Protein AF-A0A1Q6LDP1-F1 (afdb_monomer_lite)

Sequence (70 aa):
MGNDIGAYNTCGHLCKYCYANSNKGIVIENIKKHNENSPFLIGNNEIVDKIKEAKQKSWIVSQNEQISFI

Structure (mmCIF, N/CA/C/O backbone):
data_AF-A0A1Q6LDP1-F1
#
_entry.id   AF-A0A1Q6LDP1-F1
#
loop_
_atom_site.group_PDB
_atom_site.id
_atom_site.type_symbol
_atom_site.label_atom_id
_atom_site.label_alt_id
_atom_site.label_comp_id
_atom_site.label_asym_id
_atom_site.label_entity_id
_atom_site.label_seq_id
_atom_site.pdbx_PDB_ins_code
_atom_site.Cartn_x
_atom_site.Cartn_y
_atom_site.Cartn_z
_atom_site.occupancy
_atom_site.B_iso_or_equiv
_atom_site.auth_seq_id
_atom_site.auth_comp_id
_atom_site.auth_asym_id
_atom_site.auth_atom_id
_atom_site.pdbx_PDB_model_num
ATOM 1 N N . MET A 1 1 ? -3.231 -7.478 -16.807 1.00 38.38 1 MET A N 1
ATOM 2 C CA . MET A 1 1 ? -4.017 -7.088 -15.617 1.00 38.38 1 MET A CA 1
ATOM 3 C C . MET A 1 1 ? -3.003 -6.780 -14.538 1.00 38.38 1 MET A C 1
ATOM 5 O O . MET A 1 1 ? -2.405 -7.694 -14.002 1.00 38.38 1 MET A O 1
ATOM 9 N N . GLY A 1 2 ? -2.488 -5.559 -14.554 1.00 52.12 2 GLY A N 1
ATOM 10 C CA . GLY A 1 2 ? -2.967 -4.523 -13.648 1.00 52.12 2 GLY A CA 1
ATOM 11 C C . GLY A 1 2 ? -1.906 -4.443 -12.564 1.00 52.12 2 GLY A C 1
ATOM 12 O O . GLY A 1 2 ? -2.016 -5.155 -11.577 1.00 52.12 2 GLY A O 1
ATOM 13 N N . ASN A 1 3 ? -0.822 -3.703 -12.828 1.00 55.31 3 ASN A N 1
ATOM 14 C CA . ASN A 1 3 ? 0.126 -3.384 -11.765 1.00 55.31 3 ASN A CA 1
ATOM 15 C C . ASN A 1 3 ? -0.705 -2.779 -10.644 1.00 55.31 3 ASN A C 1
ATOM 17 O O . ASN A 1 3 ? -1.409 -1.793 -10.877 1.00 55.31 3 ASN A O 1
ATOM 21 N N . ASP A 1 4 ? -0.701 -3.443 -9.495 1.00 63.19 4 ASP A N 1
ATOM 22 C CA . ASP A 1 4 ? -1.437 -2.974 -8.342 1.00 63.19 4 ASP A CA 1
ATOM 23 C C . ASP A 1 4 ? -0.907 -1.574 -8.018 1.00 63.19 4 ASP A C 1
ATOM 25 O O . ASP A 1 4 ? 0.288 -1.387 -7.783 1.00 63.19 4 ASP A O 1
ATOM 29 N N . ILE A 1 5 ? -1.780 -0.570 -8.102 1.00 74.50 5 ILE A N 1
ATOM 30 C CA . ILE A 1 5 ? -1.426 0.806 -7.739 1.00 74.50 5 ILE A CA 1
ATOM 31 C C . ILE A 1 5 ? -1.236 0.940 -6.220 1.00 74.50 5 ILE A C 1
ATOM 33 O O . ILE A 1 5 ? -0.804 1.999 -5.756 1.00 74.50 5 ILE A O 1
ATOM 37 N N . GLY A 1 6 ? -1.541 -0.124 -5.468 1.00 80.44 6 GLY A N 1
ATOM 38 C CA . GLY A 1 6 ? -1.440 -0.265 -4.025 1.00 80.44 6 GLY A CA 1
ATOM 39 C C . GLY A 1 6 ? -2.792 -0.620 -3.395 1.00 80.44 6 GLY A C 1
ATOM 40 O O . GLY A 1 6 ? -3.847 -0.591 -4.028 1.00 80.44 6 GLY A O 1
ATOM 41 N N . ALA A 1 7 ? -2.774 -0.935 -2.099 1.00 88.88 7 ALA A N 1
ATOM 42 C CA . ALA A 1 7 ? -3.963 -1.393 -1.389 1.00 88.88 7 ALA A CA 1
ATOM 43 C C . ALA A 1 7 ? -4.913 -0.242 -1.005 1.00 88.88 7 ALA A C 1
ATOM 45 O O . ALA A 1 7 ? -4.514 0.765 -0.415 1.00 88.88 7 ALA A O 1
ATOM 46 N N . TYR A 1 8 ? -6.207 -0.425 -1.263 1.00 93.00 8 TYR A N 1
ATOM 47 C CA . TYR A 1 8 ? -7.258 0.513 -0.862 1.00 93.00 8 TYR A CA 1
ATOM 48 C C . TYR A 1 8 ? -7.393 0.645 0.658 1.00 93.00 8 TYR A C 1
ATOM 50 O O . TYR A 1 8 ? -7.234 -0.321 1.397 1.00 93.00 8 TYR A O 1
ATOM 58 N N . ASN A 1 9 ? -7.807 1.829 1.117 1.00 95.56 9 ASN A N 1
ATOM 59 C CA . ASN A 1 9 ? -8.087 2.114 2.529 1.00 95.56 9 ASN A CA 1
ATOM 60 C C . ASN A 1 9 ? -6.939 1.727 3.472 1.00 95.56 9 ASN A C 1
ATOM 62 O O . ASN A 1 9 ? -7.157 1.104 4.507 1.00 95.56 9 ASN A O 1
ATOM 66 N N . THR A 1 10 ? -5.716 2.091 3.106 1.00 95.12 10 THR A N 1
ATOM 67 C CA . THR A 1 10 ? -4.497 1.837 3.889 1.00 95.12 10 THR A CA 1
ATOM 68 C C . THR A 1 10 ? -3.688 3.109 4.15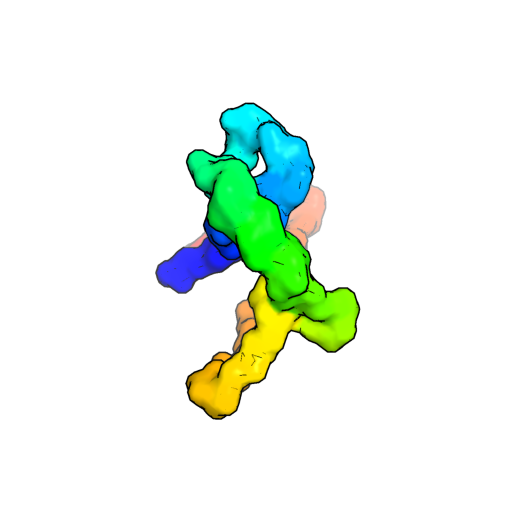5 1.00 95.12 10 THR A C 1
ATOM 70 O O . THR A 1 10 ? -2.812 3.113 5.016 1.00 95.12 10 THR A O 1
ATOM 73 N N . CYS A 1 11 ? -3.982 4.219 3.467 1.00 94.00 11 CYS A N 1
ATOM 74 C CA . CYS A 1 11 ? -3.206 5.450 3.590 1.00 94.00 11 CYS A CA 1
ATOM 75 C C . CYS A 1 11 ? -3.633 6.283 4.810 1.00 94.00 11 CYS A C 1
ATOM 77 O O . CYS A 1 11 ? -4.644 6.993 4.781 1.00 94.00 11 CYS A O 1
ATOM 79 N N . GLY A 1 12 ? -2.808 6.260 5.861 1.00 93.50 12 GLY A N 1
ATOM 80 C CA . GLY A 1 12 ? -3.027 6.996 7.115 1.00 93.50 12 GLY A CA 1
ATOM 81 C C . GLY A 1 12 ? -2.905 8.517 7.033 1.00 93.50 12 GLY A C 1
ATOM 82 O O . GLY A 1 12 ? -3.274 9.206 7.977 1.00 93.50 12 GLY A O 1
ATOM 83 N N . HIS A 1 13 ? -2.450 9.059 5.902 1.00 94.75 13 HIS A N 1
ATOM 84 C CA . HIS A 1 13 ? -2.315 10.505 5.712 1.00 94.75 13 HIS A CA 1
ATOM 85 C C . HIS A 1 13 ? -3.652 11.220 5.468 1.00 94.75 13 HIS A C 1
ATOM 87 O O . HIS A 1 13 ? -3.709 12.443 5.556 1.00 94.75 13 HIS A O 1
ATOM 93 N N . LEU A 1 14 ? -4.723 10.481 5.137 1.00 94.06 14 LEU A N 1
ATOM 94 C CA . LEU A 1 14 ? -6.082 11.023 4.967 1.00 94.06 14 LEU A CA 1
ATOM 95 C C . LEU A 1 14 ? -6.183 12.224 3.993 1.00 94.06 14 LEU A C 1
ATOM 97 O O . LEU A 1 14 ? -7.049 13.086 4.131 1.00 94.06 14 LEU A O 1
ATOM 101 N N . CYS A 1 15 ? -5.310 12.279 2.981 1.00 95.62 15 CYS A N 1
ATOM 102 C CA . CYS A 1 15 ? -5.319 13.327 1.963 1.00 95.62 15 CYS A CA 1
ATOM 103 C C . CYS 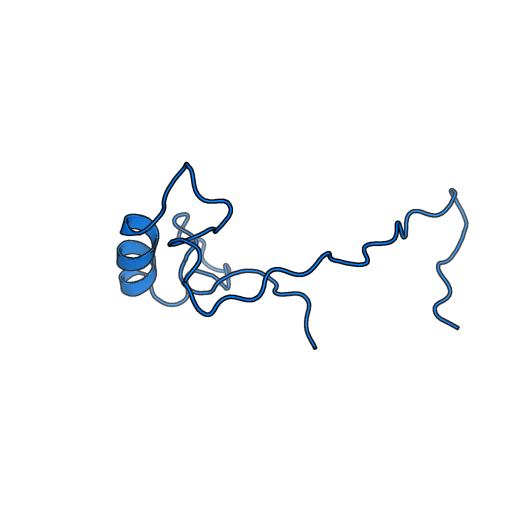A 1 15 ? -6.606 13.303 1.121 1.00 95.62 15 CYS A C 1
ATOM 105 O O . CYS A 1 15 ? -7.068 12.233 0.728 1.00 95.62 15 CYS A O 1
ATOM 107 N N . LYS A 1 16 ? -7.109 14.490 0.756 1.00 92.94 16 LYS A N 1
ATOM 108 C CA . LYS A 1 16 ? -8.388 14.703 0.049 1.00 92.94 16 LYS A CA 1
ATOM 109 C C . LYS A 1 16 ? -8.544 13.938 -1.273 1.00 92.94 16 LYS A C 1
ATOM 111 O O . LYS A 1 16 ? -9.659 13.589 -1.638 1.00 92.94 16 LYS A O 1
ATOM 116 N N . TYR A 1 17 ? -7.448 13.713 -1.992 1.00 94.12 17 TYR A N 1
ATOM 117 C CA . TYR A 1 17 ? -7.461 13.111 -3.331 1.00 94.12 17 TYR A CA 1
ATOM 118 C C . TYR A 1 17 ? -6.732 11.763 -3.389 1.00 94.12 17 TYR A C 1
ATOM 120 O O . TYR A 1 17 ? -6.360 11.302 -4.464 1.00 94.12 17 TYR A O 1
ATOM 128 N N . CYS A 1 18 ? -6.478 11.134 -2.240 1.00 93.12 18 CYS A N 1
ATOM 129 C CA . CYS A 1 18 ? -5.816 9.836 -2.214 1.00 93.12 18 CYS A CA 1
ATOM 130 C C . CYS A 1 18 ? -6.834 8.725 -2.494 1.00 93.12 18 CYS A C 1
ATOM 132 O O . CYS A 1 18 ? -7.851 8.610 -1.820 1.00 93.12 18 CYS A O 1
ATOM 134 N N . TYR A 1 19 ? -6.550 7.861 -3.468 1.00 92.50 19 TYR A N 1
ATOM 135 C CA . TYR A 1 19 ? -7.435 6.730 -3.762 1.00 92.50 19 TYR A CA 1
ATOM 136 C C . TYR A 1 19 ? -7.459 5.697 -2.612 1.00 92.50 19 TYR A C 1
ATOM 138 O O . TYR A 1 19 ? -8.438 4.975 -2.428 1.00 92.50 19 TYR A O 1
ATOM 146 N N . ALA A 1 20 ? -6.388 5.638 -1.813 1.00 95.50 20 ALA A N 1
ATOM 147 C CA . ALA A 1 20 ? -6.171 4.638 -0.771 1.00 95.50 20 ALA A CA 1
ATOM 148 C C . ALA A 1 20 ? -6.742 5.033 0.604 1.00 95.50 20 ALA A C 1
ATOM 150 O O . ALA A 1 20 ? -6.326 4.471 1.616 1.00 95.50 20 ALA A O 1
ATOM 151 N N . ASN A 1 21 ? -7.675 5.987 0.679 1.00 95.81 21 ASN A N 1
ATOM 152 C CA . ASN A 1 21 ? -8.324 6.381 1.936 1.00 95.81 21 ASN A CA 1
ATOM 153 C C . ASN A 1 21 ? -9.816 6.743 1.798 1.00 95.81 21 ASN A C 1
ATOM 155 O O . ASN A 1 21 ? -10.336 7.533 2.588 1.00 95.81 21 ASN A O 1
ATOM 159 N N . SER A 1 22 ? -10.511 6.143 0.825 1.00 95.19 22 SER A N 1
ATOM 160 C CA . SER A 1 22 ? -11.925 6.418 0.529 1.00 95.19 22 SER A CA 1
ATOM 161 C C . SER A 1 22 ? -12.871 6.243 1.725 1.00 95.19 22 SER A C 1
ATOM 163 O O . SER A 1 22 ? -13.909 6.899 1.786 1.00 95.19 22 SER A O 1
ATOM 165 N N . ASN A 1 23 ? -12.512 5.405 2.701 1.00 96.69 23 ASN A N 1
ATOM 166 C CA . ASN A 1 23 ? -13.213 5.263 3.970 1.00 96.69 23 ASN A CA 1
ATOM 167 C C . ASN A 1 23 ? -12.242 5.371 5.154 1.00 96.69 23 ASN A C 1
ATOM 169 O O . ASN A 1 23 ? -11.481 4.448 5.451 1.00 96.69 23 ASN A O 1
ATOM 173 N N . LYS A 1 24 ? -12.340 6.481 5.892 1.00 96.44 24 LYS A N 1
ATOM 174 C CA . LYS A 1 24 ? -11.508 6.767 7.070 1.00 96.44 24 LYS A CA 1
ATOM 175 C C . LYS A 1 24 ? -11.595 5.692 8.161 1.00 96.44 24 LYS A C 1
ATOM 177 O O . LYS A 1 24 ? -10.579 5.381 8.771 1.00 96.44 24 LYS A O 1
ATOM 182 N N . GLY A 1 25 ? -12.779 5.136 8.419 1.00 97.69 25 GLY A N 1
ATOM 183 C CA . GLY A 1 25 ? -12.951 4.095 9.437 1.00 97.69 25 GLY A CA 1
ATOM 184 C C . GLY A 1 25 ? -12.180 2.827 9.076 1.00 97.69 25 GLY A C 1
ATOM 185 O O . GLY A 1 25 ? -11.428 2.308 9.894 1.00 97.69 25 GLY A O 1
ATOM 186 N N . ILE A 1 26 ? -12.286 2.392 7.818 1.00 97.56 26 ILE A N 1
ATOM 187 C CA . ILE A 1 26 ? -11.557 1.219 7.314 1.00 97.56 26 ILE A CA 1
ATOM 188 C C . ILE A 1 26 ? -10.043 1.469 7.322 1.00 97.56 26 ILE A C 1
ATOM 190 O O . ILE A 1 26 ? -9.291 0.582 7.713 1.00 97.56 26 ILE A O 1
ATOM 194 N N . VAL A 1 27 ? -9.594 2.678 6.961 1.00 97.00 27 VAL A N 1
ATOM 195 C CA . VAL A 1 27 ? -8.172 3.065 7.039 1.00 97.00 27 VAL A CA 1
ATOM 196 C C . VAL A 1 27 ? -7.620 2.863 8.447 1.00 97.00 27 VAL A C 1
ATOM 198 O O . VAL A 1 27 ? -6.577 2.235 8.611 1.00 97.00 27 VAL A O 1
ATOM 201 N N . ILE A 1 28 ? -8.331 3.353 9.463 1.00 96.62 28 ILE A N 1
ATOM 202 C CA . ILE A 1 28 ? -7.912 3.227 10.864 1.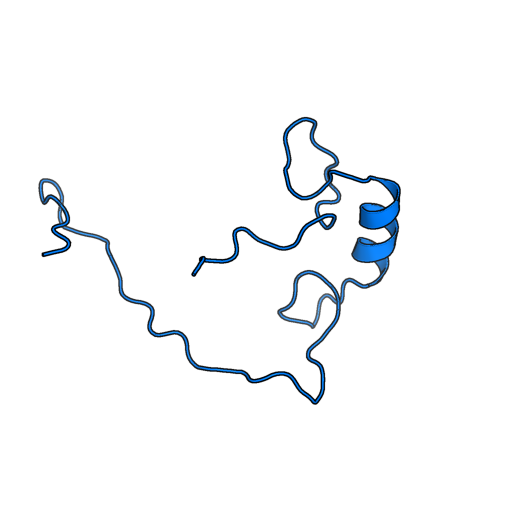00 96.62 28 ILE A CA 1
ATOM 203 C C . ILE A 1 28 ? -7.815 1.752 11.275 1.00 96.62 28 ILE A C 1
ATOM 205 O O . ILE A 1 28 ? -6.832 1.358 11.898 1.00 96.62 28 ILE A O 1
ATOM 209 N N . GLU A 1 29 ? -8.795 0.927 10.902 1.00 97.38 29 GLU A N 1
ATOM 210 C CA . GLU A 1 29 ? -8.786 -0.506 11.221 1.00 97.38 29 GLU A CA 1
ATOM 211 C C . GLU A 1 29 ? -7.691 -1.281 10.480 1.00 97.38 29 GLU A C 1
ATOM 213 O O . GLU A 1 29 ? -7.115 -2.218 11.029 1.00 97.38 29 GLU A O 1
ATOM 218 N N . ASN A 1 30 ? -7.365 -0.888 9.250 1.00 96.25 30 ASN A N 1
ATOM 219 C CA . ASN A 1 30 ? -6.305 -1.524 8.478 1.00 96.25 3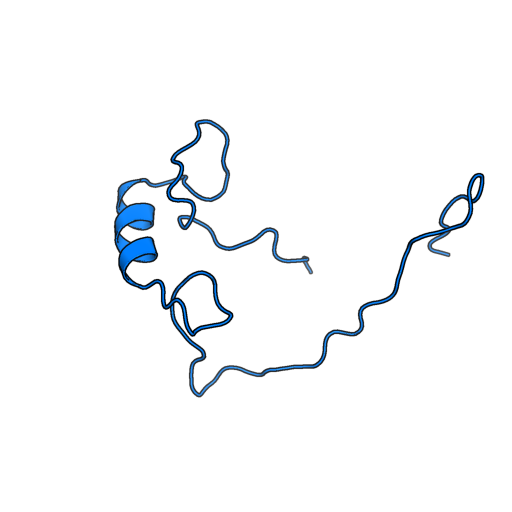0 ASN A CA 1
ATOM 220 C C . ASN A 1 30 ? -4.917 -1.162 9.005 1.00 96.25 30 ASN A C 1
ATOM 222 O O . ASN A 1 30 ? -4.090 -2.054 9.158 1.00 96.25 30 ASN A O 1
ATOM 226 N N . ILE A 1 31 ? -4.665 0.104 9.347 1.00 94.69 31 ILE A N 1
ATOM 227 C CA . ILE A 1 31 ? -3.357 0.540 9.869 1.00 94.69 31 ILE A CA 1
ATOM 228 C C . ILE A 1 31 ? -2.985 -0.210 11.150 1.00 94.69 31 ILE A C 1
ATOM 230 O O . ILE A 1 31 ? -1.826 -0.566 11.332 1.00 94.69 31 ILE A O 1
ATOM 234 N N . LYS A 1 32 ? -3.961 -0.533 12.006 1.00 95.25 32 LYS A N 1
ATOM 235 C CA . LYS A 1 32 ? -3.731 -1.347 13.215 1.00 95.25 32 LYS A CA 1
ATOM 236 C C . LYS A 1 32 ? -3.191 -2.750 12.923 1.00 95.25 32 LYS A C 1
ATOM 238 O O . LYS A 1 32 ? -2.619 -3.370 13.810 1.00 95.25 32 LYS A O 1
ATOM 243 N N . LYS A 1 33 ? -3.396 -3.262 11.708 1.00 94.88 33 LYS A N 1
ATOM 244 C CA . LYS A 1 33 ? -2.914 -4.576 11.258 1.00 94.88 33 LYS A CA 1
ATOM 245 C C . LYS A 1 33 ? -1.561 -4.485 10.542 1.00 94.88 33 LYS A C 1
ATOM 247 O O . LYS A 1 33 ? -1.102 -5.486 9.995 1.00 94.88 33 LYS A O 1
ATOM 252 N N . HIS A 1 34 ? -0.950 -3.302 10.474 1.00 94.06 34 HIS A N 1
ATOM 253 C CA . HIS A 1 34 ? 0.398 -3.155 9.942 1.00 94.06 34 HIS A CA 1
ATOM 254 C C . HIS A 1 34 ? 1.398 -3.921 10.818 1.00 94.06 34 HIS A C 1
ATOM 256 O O . HIS A 1 34 ? 1.321 -3.881 12.045 1.00 94.06 34 HIS A O 1
ATOM 262 N N . ASN A 1 35 ? 2.336 -4.609 10.174 1.00 94.75 35 ASN A N 1
ATOM 263 C CA . ASN A 1 35 ? 3.454 -5.273 10.825 1.00 94.75 35 ASN A CA 1
ATOM 264 C C . ASN A 1 35 ? 4.742 -4.760 10.182 1.00 94.75 35 ASN A C 1
ATOM 266 O O . ASN A 1 35 ? 4.986 -5.029 9.010 1.00 94.75 35 ASN A O 1
ATOM 270 N N . GLU A 1 36 ? 5.572 -4.063 10.953 1.00 94.50 36 GLU A N 1
ATOM 271 C CA . GLU A 1 36 ? 6.839 -3.478 10.488 1.00 94.50 36 GLU A CA 1
ATOM 272 C C . GLU A 1 36 ? 7.850 -4.516 9.974 1.00 94.50 36 GLU A C 1
ATOM 274 O O . GLU A 1 36 ? 8.724 -4.191 9.177 1.00 94.50 36 GLU A O 1
ATOM 279 N N . ASN A 1 37 ? 7.709 -5.777 10.396 1.00 94.94 37 ASN A N 1
ATOM 280 C CA . ASN A 1 37 ? 8.560 -6.883 9.957 1.00 94.94 37 ASN A CA 1
ATOM 281 C C . ASN A 1 37 ? 7.998 -7.618 8.728 1.00 94.94 37 ASN A C 1
ATOM 283 O O . ASN A 1 37 ? 8.611 -8.566 8.238 1.00 94.94 37 ASN A O 1
ATOM 287 N N . SER A 1 38 ? 6.818 -7.221 8.248 1.00 92.56 38 SER A N 1
ATOM 288 C CA . SER A 1 38 ? 6.175 -7.787 7.065 1.00 92.56 38 SER A CA 1
ATOM 289 C C . SER A 1 38 ? 6.523 -6.962 5.825 1.00 92.56 38 SER A C 1
ATOM 291 O O . SER A 1 38 ? 6.498 -5.733 5.884 1.00 92.56 38 SER A O 1
ATOM 293 N N . PRO A 1 39 ? 6.775 -7.593 4.664 1.00 88.31 39 PRO A N 1
ATOM 294 C CA . PRO A 1 39 ? 6.932 -6.863 3.408 1.00 88.31 39 PRO A CA 1
ATOM 295 C C . PRO A 1 39 ? 5.599 -6.311 2.864 1.00 88.31 39 PRO A C 1
ATOM 297 O O . PRO A 1 39 ? 5.592 -5.597 1.862 1.00 88.31 39 PRO A O 1
ATOM 300 N N . PHE A 1 40 ? 4.466 -6.656 3.483 1.00 89.69 40 PHE A N 1
ATOM 301 C CA . PHE A 1 40 ? 3.137 -6.206 3.080 1.00 89.69 40 PHE A CA 1
ATOM 302 C C . PHE A 1 40 ? 2.789 -4.876 3.748 1.00 89.69 40 PHE A C 1
ATOM 304 O O . PHE A 1 40 ? 3.127 -4.631 4.904 1.00 89.69 40 PHE A O 1
ATOM 311 N N . LEU A 1 41 ? 2.024 -4.036 3.046 1.00 90.31 41 LEU A N 1
ATOM 312 C CA . LEU A 1 41 ? 1.554 -2.768 3.608 1.00 90.31 41 LEU A CA 1
ATOM 313 C C . LEU A 1 41 ? 0.668 -2.988 4.847 1.00 90.31 41 LEU A C 1
ATOM 315 O O . LEU A 1 41 ? 0.782 -2.251 5.821 1.00 90.31 41 LEU A O 1
ATOM 319 N N . ILE A 1 42 ? -0.196 -4.006 4.816 1.00 92.44 42 ILE A N 1
ATOM 320 C CA . ILE A 1 42 ? -1.085 -4.398 5.914 1.00 92.44 42 ILE A CA 1
ATOM 321 C C . ILE A 1 42 ? -1.123 -5.927 5.995 1.00 92.44 42 ILE A C 1
ATOM 323 O O . ILE A 1 42 ? -1.297 -6.579 4.968 1.00 92.44 42 ILE A O 1
ATOM 327 N N . GLY A 1 43 ? -1.026 -6.489 7.203 1.00 90.81 43 GLY A N 1
ATOM 328 C CA . GLY A 1 43 ? -1.073 -7.934 7.426 1.00 90.81 43 GLY A CA 1
ATOM 329 C C . GLY A 1 43 ? 0.241 -8.662 7.120 1.00 90.81 43 GLY A C 1
ATOM 330 O O . GLY A 1 43 ? 1.327 -8.079 7.145 1.00 90.81 43 GLY A O 1
ATOM 331 N N . ASN A 1 44 ? 0.132 -9.965 6.868 1.00 92.69 44 ASN A N 1
ATOM 332 C CA . ASN A 1 44 ? 1.244 -10.878 6.595 1.00 92.69 44 ASN A CA 1
ATOM 333 C C . ASN A 1 44 ? 0.872 -11.819 5.445 1.00 92.69 44 ASN A C 1
ATOM 335 O O . ASN A 1 44 ? -0.271 -11.819 4.991 1.00 92.69 44 ASN A O 1
ATOM 339 N N . ASN A 1 45 ? 1.830 -12.633 5.003 1.00 91.38 45 ASN A N 1
ATOM 340 C CA . ASN A 1 45 ? 1.544 -13.708 4.065 1.00 91.38 45 ASN A CA 1
ATOM 341 C C . ASN A 1 45 ? 0.624 -14.758 4.703 1.00 91.38 45 ASN A C 1
ATOM 343 O O . ASN A 1 45 ? 0.830 -15.186 5.839 1.00 91.38 45 ASN A O 1
ATOM 347 N N . GLU A 1 46 ? -0.342 -15.222 3.927 1.00 90.69 46 GLU A N 1
ATOM 348 C CA . GLU A 1 46 ? -1.218 -16.330 4.277 1.00 90.69 46 GLU A CA 1
ATOM 349 C C . GLU A 1 46 ? -0.658 -17.651 3.735 1.00 90.69 46 GLU A C 1
ATOM 351 O O . GLU A 1 46 ? 0.111 -17.691 2.774 1.00 90.69 46 GLU A O 1
ATOM 356 N N . ILE A 1 47 ? -1.076 -18.776 4.320 1.00 92.75 47 ILE A N 1
ATOM 357 C CA . ILE A 1 47 ? -0.605 -20.122 3.924 1.00 92.75 47 ILE A CA 1
ATOM 358 C C . ILE A 1 47 ? -0.919 -20.427 2.448 1.00 92.75 47 ILE A C 1
ATOM 360 O O . ILE A 1 47 ? -0.213 -21.190 1.791 1.00 92.75 47 ILE A O 1
ATOM 364 N N . VAL A 1 48 ? -1.993 -19.836 1.924 1.00 94.81 48 VAL A N 1
ATOM 365 C CA . VAL A 1 48 ? -2.465 -20.044 0.549 1.00 94.81 48 VAL A CA 1
ATOM 366 C C . VAL A 1 48 ? -1.812 -19.107 -0.470 1.00 94.81 48 VAL A C 1
ATOM 368 O O . VAL A 1 48 ? -2.029 -19.284 -1.675 1.00 94.81 48 VAL A O 1
ATOM 371 N N . ASP A 1 49 ? -1.016 -18.133 -0.020 1.00 90.00 49 ASP A N 1
ATOM 372 C CA . ASP A 1 49 ? -0.344 -17.194 -0.910 1.00 90.00 49 ASP A CA 1
ATOM 373 C C . ASP A 1 49 ? 0.718 -17.893 -1.759 1.00 90.00 49 ASP A C 1
ATOM 375 O O . ASP A 1 49 ? 1.455 -18.777 -1.319 1.00 90.00 49 ASP A O 1
ATOM 379 N N . LYS A 1 50 ? 0.821 -17.468 -3.021 1.00 91.00 50 LYS A N 1
ATOM 380 C CA . LYS A 1 50 ? 1.807 -17.988 -3.974 1.00 91.00 50 LYS A CA 1
ATOM 381 C C . LYS A 1 50 ? 2.793 -16.895 -4.340 1.00 91.00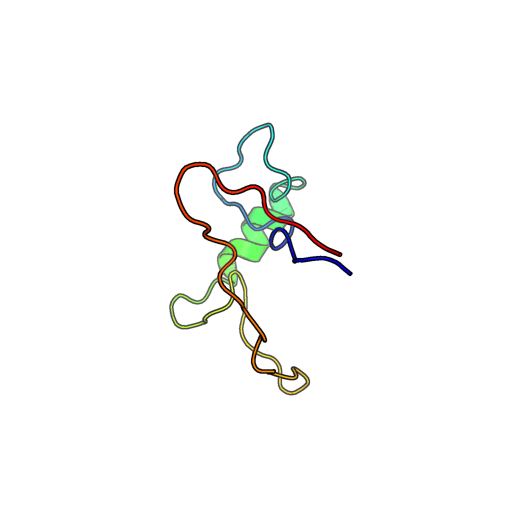 50 LYS A C 1
ATOM 383 O O . LYS A 1 50 ? 2.524 -16.085 -5.226 1.00 91.00 50 LYS A O 1
ATOM 388 N N . ILE A 1 51 ? 3.953 -16.916 -3.693 1.00 87.75 51 ILE A N 1
ATOM 389 C CA . ILE A 1 51 ? 5.061 -16.018 -4.015 1.00 87.75 51 ILE A CA 1
ATOM 390 C C . ILE A 1 51 ? 5.678 -16.460 -5.344 1.00 87.75 51 ILE A C 1
ATOM 392 O O . ILE A 1 51 ? 5.993 -17.633 -5.546 1.00 87.75 51 ILE A O 1
ATOM 396 N N . LYS A 1 52 ? 5.826 -15.513 -6.270 1.00 88.94 52 LYS A N 1
ATOM 397 C CA . LYS A 1 52 ? 6.456 -15.727 -7.574 1.00 88.94 52 LYS A CA 1
ATOM 398 C C . LYS A 1 52 ? 7.475 -14.632 -7.817 1.00 88.94 52 LYS A C 1
ATOM 400 O O . LYS A 1 52 ? 7.240 -13.477 -7.474 1.00 88.94 52 LYS A O 1
ATOM 405 N N . GLU A 1 53 ? 8.571 -14.993 -8.464 1.00 89.38 53 GLU A N 1
ATOM 406 C CA . GLU A 1 53 ? 9.551 -14.019 -8.916 1.00 89.38 53 GLU A CA 1
ATOM 407 C C . GLU A 1 53 ? 8.947 -13.136 -10.018 1.00 89.38 53 GLU A C 1
ATOM 409 O O . GLU A 1 53 ? 8.392 -13.626 -11.010 1.00 89.38 53 GLU A O 1
ATOM 414 N N . ALA A 1 54 ? 9.022 -11.820 -9.830 1.00 84.75 54 ALA A N 1
ATOM 415 C CA . ALA A 1 54 ? 8.544 -10.863 -10.813 1.00 84.75 54 ALA A CA 1
ATOM 416 C C . ALA A 1 54 ? 9.585 -10.701 -11.929 1.00 84.75 54 ALA A C 1
ATOM 418 O O . ALA A 1 54 ? 10.738 -10.367 -11.674 1.00 84.75 54 ALA A O 1
ATOM 419 N N . LYS A 1 55 ? 9.170 -10.866 -13.190 1.00 87.06 55 LYS A N 1
ATOM 420 C CA . LYS A 1 55 ? 10.023 -10.602 -14.363 1.00 87.06 55 LYS A CA 1
ATOM 421 C C . LYS A 1 55 ? 10.117 -9.098 -14.636 1.00 87.06 55 LYS A C 1
ATOM 423 O O . LYS A 1 55 ? 9.549 -8.607 -15.610 1.00 87.06 55 LYS A O 1
ATOM 428 N N . GLN A 1 56 ? 10.787 -8.362 -13.755 1.00 84.88 56 GLN A N 1
ATOM 429 C CA . GLN A 1 56 ? 11.019 -6.932 -13.938 1.00 84.88 56 GLN A CA 1
ATOM 430 C C . GLN A 1 56 ? 12.151 -6.701 -14.946 1.00 84.88 56 GLN A C 1
ATOM 432 O O . GLN A 1 56 ? 13.188 -7.357 -14.902 1.00 84.88 56 GLN A O 1
ATOM 437 N N . LYS A 1 57 ? 11.941 -5.769 -15.876 1.00 85.56 57 LYS A N 1
ATOM 438 C CA . LYS A 1 57 ? 12.955 -5.302 -16.826 1.00 85.56 57 LYS A CA 1
ATOM 439 C C . LYS A 1 57 ? 13.102 -3.796 -16.666 1.00 85.56 57 LYS A C 1
ATOM 441 O O . LYS A 1 57 ? 12.112 -3.112 -16.411 1.00 85.56 57 LYS A O 1
ATOM 446 N N . SER A 1 58 ? 14.325 -3.296 -16.815 1.00 84.31 58 SER A N 1
ATOM 447 C CA . SER A 1 58 ? 14.551 -1.855 -16.896 1.00 84.31 58 SER A CA 1
ATOM 448 C C . SER A 1 58 ? 13.972 -1.325 -18.204 1.00 84.31 58 SER A C 1
ATOM 450 O O . SER A 1 58 ? 14.197 -1.909 -19.262 1.00 84.31 58 SER A O 1
ATOM 452 N N . TRP A 1 59 ? 13.252 -0.211 -18.110 1.00 83.56 59 TRP A N 1
ATOM 453 C CA . TRP A 1 59 ? 12.778 0.568 -19.257 1.00 83.56 59 TRP A CA 1
ATOM 454 C C . TRP A 1 59 ? 13.532 1.895 -19.397 1.00 83.56 59 TRP A C 1
ATOM 456 O O . TRP A 1 59 ? 13.114 2.767 -20.149 1.00 83.56 59 TRP A O 1
ATOM 466 N N . ILE A 1 60 ? 14.621 2.076 -18.644 1.00 86.31 60 ILE A N 1
ATOM 467 C CA . ILE A 1 60 ? 15.476 3.257 -18.762 1.00 86.31 60 ILE A CA 1
ATOM 468 C C . ILE A 1 60 ? 16.240 3.149 -20.085 1.00 86.31 60 ILE A C 1
ATOM 470 O O . ILE A 1 60 ? 16.984 2.191 -20.290 1.00 86.31 60 ILE A O 1
ATOM 474 N N . VAL A 1 61 ? 16.045 4.134 -20.958 1.00 86.69 61 VAL A N 1
ATOM 475 C CA . VAL A 1 61 ? 16.723 4.276 -22.256 1.00 86.69 61 VAL A CA 1
ATOM 476 C C . VAL A 1 61 ? 17.698 5.452 -22.225 1.00 86.69 61 VAL A C 1
ATOM 478 O O . VAL A 1 61 ? 17.664 6.263 -21.292 1.00 86.69 61 VAL A O 1
ATOM 481 N N . SER A 1 62 ? 18.599 5.532 -23.207 1.00 85.69 62 SER A N 1
ATOM 482 C CA . SER A 1 62 ? 19.569 6.628 -23.265 1.00 85.69 62 SER A CA 1
ATOM 483 C C . SER A 1 62 ? 18.875 7.973 -23.539 1.00 85.69 62 SER A C 1
ATOM 485 O O . SER A 1 62 ? 17.727 8.033 -23.992 1.00 85.69 62 SER A O 1
ATOM 487 N N . GLN A 1 63 ? 19.546 9.085 -23.221 1.00 79.62 63 GLN A N 1
ATOM 488 C CA . GLN A 1 63 ? 19.010 10.406 -23.548 1.00 79.62 63 GLN A CA 1
ATOM 489 C C . GLN A 1 63 ? 18.801 10.504 -25.067 1.00 79.62 63 GLN A C 1
ATOM 491 O O . GLN A 1 63 ? 19.745 10.320 -25.833 1.00 79.62 63 GLN A O 1
ATOM 496 N N . ASN A 1 64 ? 17.573 10.850 -25.470 1.00 84.12 64 ASN A N 1
ATOM 497 C CA . ASN A 1 64 ? 17.082 10.968 -26.853 1.00 84.12 64 ASN A CA 1
ATOM 498 C C . ASN A 1 64 ? 16.599 9.671 -27.533 1.00 84.12 64 ASN A C 1
ATOM 500 O O . ASN A 1 64 ? 16.317 9.691 -28.730 1.00 84.12 64 ASN A O 1
ATOM 504 N N . GLU A 1 65 ? 16.421 8.573 -26.796 1.00 83.00 65 GLU A N 1
ATOM 505 C CA . GLU A 1 65 ? 15.744 7.372 -27.304 1.00 83.00 65 GLU A CA 1
ATOM 506 C C . GLU A 1 65 ? 14.258 7.342 -26.915 1.00 83.00 65 GLU A C 1
ATOM 508 O O . GLU A 1 65 ? 13.881 7.647 -25.783 1.00 83.00 65 GLU A O 1
ATOM 513 N N . GLN A 1 66 ? 13.395 6.938 -27.853 1.00 80.38 66 GLN A N 1
ATOM 514 C CA . GLN A 1 66 ? 11.988 6.643 -27.579 1.00 80.38 66 GLN A CA 1
ATOM 515 C C . GLN A 1 66 ? 11.813 5.142 -27.323 1.00 80.38 66 GLN A C 1
ATOM 517 O O . GLN A 1 66 ? 12.254 4.313 -28.118 1.00 80.38 66 GLN A O 1
ATOM 522 N N . ILE A 1 67 ? 11.119 4.787 -26.239 1.00 82.19 67 ILE A N 1
ATOM 523 C CA . ILE A 1 67 ? 10.760 3.394 -25.946 1.00 82.19 67 ILE A CA 1
ATOM 524 C C . ILE A 1 67 ? 9.745 2.912 -26.997 1.00 82.19 67 ILE A C 1
ATOM 526 O O . ILE A 1 67 ? 8.673 3.502 -27.143 1.00 82.19 67 ILE A O 1
ATOM 530 N N . SER A 1 68 ? 10.079 1.832 -27.710 1.00 76.44 68 SER A N 1
ATOM 531 C CA . SER A 1 68 ? 9.176 1.124 -28.626 1.00 76.44 68 SER A CA 1
ATOM 532 C C . SER A 1 68 ? 8.670 -0.163 -27.974 1.00 76.44 68 SER A C 1
ATOM 534 O O . SER A 1 68 ? 9.450 -0.910 -27.386 1.00 76.44 68 SER A O 1
ATOM 536 N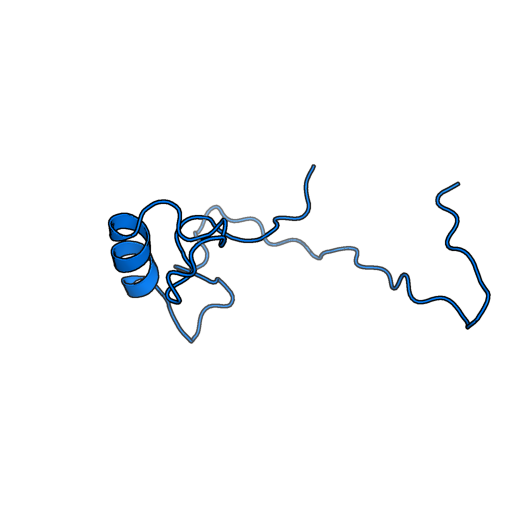 N . PHE A 1 69 ? 7.365 -0.421 -28.081 1.00 69.75 69 PHE A N 1
ATOM 537 C CA . PHE A 1 69 ? 6.699 -1.614 -27.537 1.00 69.75 69 PHE A CA 1
ATOM 538 C C . PHE A 1 69 ? 6.330 -2.646 -28.619 1.00 69.75 69 PHE A C 1
ATOM 540 O O . PHE A 1 69 ? 5.497 -3.516 -28.362 1.00 69.75 69 PHE A O 1
ATOM 547 N N . ILE A 1 70 ? 6.909 -2.513 -29.819 1.00 60.88 70 ILE A N 1
ATOM 548 C CA . ILE A 1 70 ? 6.689 -3.395 -30.977 1.00 60.88 70 ILE A CA 1
ATOM 549 C C . ILE A 1 70 ? 7.709 -4.533 -30.971 1.00 60.88 70 ILE A C 1
ATOM 551 O O . ILE A 1 70 ? 8.910 -4.222 -30.804 1.00 60.88 70 ILE A O 1
#

Radius of gyration: 17.2 Å; chains: 1; bounding box: 33×35×44 Å

Secondary structure (DSSP, 8-state):
-------TT--TT--TT-GGGS-HHHHHHHHTT--TTSSSSSS---TT--------------TTPPPP--

pLDDT: mean 87.79, std 11.28, range [38.38, 97.69]

Foldseek 3Di:
DCDDPAAALQDPVCDPPDRRNPDVVSNVVQVVQDDPPAPHSGHHDDPPDDDDDDPDDDPDDDPPDDDDPD